Protein AF-A0A7S0U0F2-F1 (afdb_monomer)

Foldseek 3Di:
DDPDDDDDPDDPPVDDPVVLVVLLVVLLVLVDVQQDDDDDLVSSLVSLLVLVVVLPPVVPQKHALVSSQVSCVVSVRGHDSVSLQVLLVVQDPPPDRIAGSVSSSVSSCCSRVVVVQDLVQLVPQPAAEDEPQPPPPCPDDGPSVVNRPRHNYYHHHDDD

Secondary structure (DSSP, 8-state):
----PPPPTT-------HHHHHHHHHHHHHHHHHH-SS--HHHHHHHHHHHHHHH-SS--SB--HHHHHHHHHHTT----HHHHHHHHTTT-SS--SS-BHHHHHHHHHHHHHHHHSSHHHHT-TT--EEE-TT-TT--S--GGGGG-TT--EEE-PPP-

Sequence (160 aa):
ADGRFTPLKGEREVYVDPALVEEKRGAKAALMAELGENLNVRQLDERAAKVFKQIDVDMGGTLDLTELSRCFRRMRVRVSKPVLKMMVAEVSNDGDDSVDLDEWIRLINNIYRGAQDWQGVGDLKTLEELDISNNPDIKRLPYGIGLCKNLKRLKLGQKH

Solvent-accessible surface area (backbone atoms only — not comparable to full-atom values): 9746 Å² total; per-residue (Å²): 142,81,92,76,83,78,82,74,92,82,68,83,74,78,82,69,59,64,69,50,54,54,51,42,51,53,54,54,53,49,53,45,65,75,68,54,80,94,63,52,73,68,57,44,47,55,45,43,55,52,51,48,63,71,43,33,77,86,67,76,69,44,39,41,64,66,38,52,44,51,47,36,49,75,69,74,40,90,71,54,70,71,42,50,50,60,54,36,65,74,44,43,86,84,75,61,80,40,38,39,66,68,35,44,42,49,46,51,48,50,48,54,46,56,75,64,57,36,49,73,63,20,63,34,76,79,43,37,70,4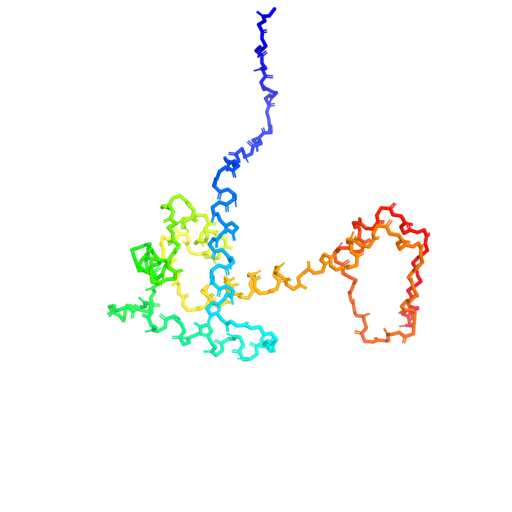8,82,50,43,90,44,90,84,67,86,72,80,60,74,18,61,80,51,23,88,46,53,76,43,78,43,70,48,82,82,128

Radius of gyration: 20.24 Å; Cα contacts (8 Å, |Δi|>4): 158; chains: 1; bounding box: 56×36×56 Å

Mean predicted aligned error: 13.12 Å

pLDDT: mean 79.9, std 16.52, range [34.66, 95.69]

Organism: Hemiselmis andersenii (NCBI:txid464988)

Nearest PDB structures (foldseek):
  1hqv-assembly1_A  TM=7.947E-01  e=6.805E-03  Mus musculus
  3fwc-assembly2_E  TM=6.898E-01  e=2.630E-02  Saccharomyces cerevisiae
  5jjg-assembly1_A-2  TM=5.673E-01  e=8.057E-03  Mus musculus
  5gqq-assembly1_C  TM=5.103E-01  e=1.130E-02  Homo sapiens
  3aak-assembly1_A-2  TM=4.866E-01  e=1.009E-02  Homo sapiens

InterPro domains:
  IPR002048 EF-hand domain [PS50222] (43-78)
  IPR002048 EF-hand domain [cd00051] (50-108)
  IPR011992 EF-hand domain pair [SSF47473] (47-115)
  IPR018247 EF-Hand 1, calcium-binding site [PS00018] (56-68)
  IPR032675 Leucine-rich repeat domain superfamily [G3DSA:3.80.10.10] (108-160)

Structure (mmCIF, N/CA/C/O backbone):
data_AF-A0A7S0U0F2-F1
#
_entry.id   AF-A0A7S0U0F2-F1
#
loop_
_atom_site.group_PDB
_atom_site.id
_atom_s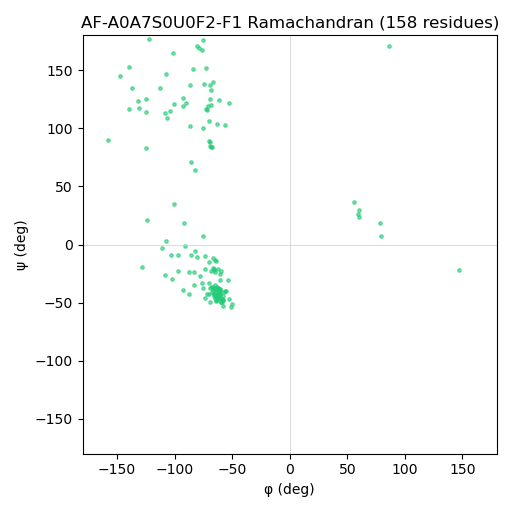ite.type_symbol
_atom_site.label_atom_id
_atom_site.label_alt_id
_atom_site.label_comp_id
_atom_site.label_asym_id
_atom_site.label_entity_id
_atom_site.label_seq_id
_atom_site.pdbx_PDB_ins_code
_atom_site.Cartn_x
_atom_site.Cartn_y
_atom_site.Cartn_z
_atom_site.occupancy
_atom_site.B_iso_or_equiv
_atom_site.auth_seq_id
_atom_site.auth_comp_id
_atom_site.auth_asym_id
_atom_site.auth_atom_id
_atom_site.pdbx_PDB_model_num
ATOM 1 N N . ALA A 1 1 ? -36.937 3.819 -23.754 1.00 42.16 1 ALA A N 1
ATOM 2 C CA . ALA A 1 1 ? -35.562 3.335 -23.555 1.00 42.16 1 ALA A CA 1
ATOM 3 C C . ALA A 1 1 ? -34.624 4.223 -24.358 1.00 42.16 1 ALA A C 1
ATOM 5 O O . ALA A 1 1 ? -34.494 4.005 -25.550 1.00 42.16 1 ALA A O 1
ATOM 6 N N . ASP A 1 2 ? -34.049 5.252 -23.737 1.00 41.16 2 ASP A N 1
ATOM 7 C CA . ASP A 1 2 ? -32.737 5.770 -24.147 1.00 41.16 2 ASP A CA 1
ATOM 8 C C . ASP A 1 2 ? -32.147 6.515 -22.936 1.00 41.16 2 ASP A C 1
ATOM 10 O O . ASP A 1 2 ? -32.469 7.667 -22.657 1.00 41.16 2 ASP A O 1
ATOM 14 N N . GLY A 1 3 ? -31.412 5.774 -22.104 1.00 42.66 3 GLY A N 1
ATOM 15 C CA . GLY A 1 3 ? -30.873 6.233 -20.823 1.00 42.66 3 GLY A CA 1
ATOM 16 C C . GLY A 1 3 ? -29.576 7.011 -20.995 1.00 42.66 3 GLY A C 1
ATOM 17 O O . GLY A 1 3 ? -28.528 6.565 -20.536 1.00 42.66 3 GLY A O 1
ATOM 18 N N . ARG A 1 4 ? -29.622 8.162 -21.670 1.00 45.88 4 ARG A N 1
ATOM 19 C CA . ARG A 1 4 ? -28.448 9.034 -21.793 1.00 45.88 4 ARG A CA 1
ATOM 20 C C . ARG A 1 4 ? -28.373 9.973 -20.597 1.00 45.88 4 ARG A C 1
ATOM 22 O O . ARG A 1 4 ? -29.088 10.967 -20.528 1.00 45.88 4 ARG A O 1
ATOM 29 N N . PHE A 1 5 ? -27.491 9.639 -19.662 1.00 39.69 5 PHE A N 1
ATOM 30 C CA . PHE A 1 5 ? -27.036 10.561 -18.628 1.00 39.69 5 PHE A CA 1
ATOM 31 C C . PHE A 1 5 ? -26.185 11.663 -19.273 1.00 39.69 5 PHE A C 1
ATOM 33 O O . PHE A 1 5 ? -25.156 11.386 -19.886 1.00 39.69 5 PHE A O 1
ATOM 40 N N . THR A 1 6 ? -26.606 12.917 -19.132 1.00 40.03 6 THR A N 1
ATOM 41 C CA . THR A 1 6 ? -25.761 14.093 -19.379 1.00 40.03 6 THR A CA 1
ATOM 42 C C . THR A 1 6 ? -25.104 14.509 -18.062 1.00 40.03 6 THR A C 1
ATOM 44 O O . THR A 1 6 ? -25.839 14.838 -17.128 1.00 40.03 6 THR A O 1
ATOM 47 N N . PRO A 1 7 ? -23.764 14.513 -17.945 1.00 39.16 7 PRO A N 1
ATOM 48 C CA . PRO A 1 7 ? -23.107 14.918 -16.711 1.00 39.16 7 PRO A CA 1
ATOM 49 C C . PRO A 1 7 ? -23.169 16.441 -16.543 1.00 39.16 7 PRO A C 1
ATOM 51 O O . PRO A 1 7 ? -22.989 17.202 -17.499 1.00 39.16 7 PRO A O 1
ATOM 54 N N . LEU A 1 8 ? -23.437 16.883 -15.313 1.00 34.66 8 LEU A N 1
ATOM 55 C CA . LEU A 1 8 ? -23.439 18.294 -14.940 1.00 34.66 8 LEU A CA 1
ATOM 56 C C . LEU A 1 8 ? -22.010 18.851 -14.987 1.00 34.66 8 LEU A C 1
ATOM 58 O O . LEU A 1 8 ? -21.045 18.257 -14.512 1.00 34.66 8 LEU A O 1
ATOM 62 N N . LYS A 1 9 ? -21.884 20.017 -15.612 1.00 38.19 9 LYS A N 1
ATOM 63 C CA . LYS A 1 9 ? -20.636 20.737 -15.858 1.00 38.19 9 LYS A CA 1
ATOM 64 C C . LYS A 1 9 ? -20.084 21.284 -14.532 1.00 38.19 9 LYS A C 1
ATOM 66 O O . LYS A 1 9 ? -20.609 22.276 -14.042 1.00 38.19 9 LYS A O 1
ATOM 71 N N . GLY A 1 10 ? -19.022 20.690 -13.982 1.00 39.94 10 GLY A N 1
ATOM 72 C CA . GLY A 1 10 ? -18.224 21.348 -12.931 1.00 39.94 10 GLY A CA 1
ATOM 73 C C . GLY A 1 10 ? -17.600 20.459 -11.861 1.00 39.94 10 GLY A C 1
ATOM 74 O O . GLY A 1 10 ? -16.587 20.852 -11.294 1.00 39.94 10 GLY A O 1
ATOM 75 N N . GLU A 1 11 ? -18.110 19.254 -11.631 1.00 36.12 11 GLU A N 1
ATOM 76 C CA . GLU A 1 11 ? -17.493 18.305 -10.704 1.00 36.12 11 GLU A CA 1
ATOM 77 C C . GLU A 1 11 ? -16.834 17.209 -11.535 1.00 36.12 11 GLU A C 1
ATOM 79 O O . GLU A 1 11 ? -17.503 16.413 -12.191 1.00 36.12 11 GLU A O 1
ATOM 84 N N . ARG A 1 12 ? -15.496 17.186 -11.577 1.00 41.19 12 ARG A N 1
ATOM 85 C CA . ARG A 1 12 ? -14.793 15.971 -11.991 1.00 41.19 12 ARG A CA 1
ATOM 86 C C . ARG A 1 12 ? -15.057 14.942 -10.895 1.00 41.19 12 ARG A C 1
ATOM 88 O O . ARG A 1 12 ? -14.242 14.802 -9.989 1.00 41.19 12 ARG A O 1
ATOM 95 N N . GLU A 1 13 ? -16.185 14.241 -10.957 1.00 42.12 13 GLU A N 1
ATOM 96 C CA . GLU A 1 13 ? -16.259 12.917 -10.356 1.00 42.12 13 GLU A CA 1
ATOM 97 C C . GLU A 1 13 ? -15.123 12.126 -11.006 1.00 42.12 13 GLU A C 1
ATOM 99 O O . GLU A 1 13 ? -15.165 11.791 -12.192 1.00 42.12 13 GLU A O 1
ATOM 104 N N . VAL A 1 14 ? -14.029 11.945 -10.266 1.00 51.47 14 VAL A N 1
ATOM 105 C CA . VAL A 1 14 ? -12.914 11.104 -10.687 1.00 51.47 14 VAL A CA 1
ATOM 106 C C . VAL A 1 14 ? -13.456 9.682 -10.647 1.00 51.47 14 VAL A C 1
ATOM 108 O O . VAL A 1 14 ? -13.365 9.002 -9.629 1.00 51.47 14 VAL A O 1
ATOM 111 N N . TYR A 1 15 ? -14.122 9.268 -11.725 1.00 56.31 15 TYR A N 1
ATOM 112 C CA . TYR A 1 15 ? -14.611 7.908 -11.870 1.00 56.31 15 TYR A CA 1
ATOM 113 C C . TYR A 1 15 ? -13.394 6.986 -11.890 1.00 56.31 15 TYR A C 1
ATOM 115 O O . TYR A 1 15 ? -12.649 6.927 -12.870 1.00 56.31 15 TYR A O 1
ATOM 123 N N . VAL A 1 16 ? -13.166 6.305 -10.772 1.00 67.56 16 VAL A N 1
ATOM 124 C CA . VAL A 1 16 ? -12.196 5.221 -10.683 1.00 67.56 16 VAL A CA 1
ATOM 125 C C . VAL A 1 16 ? -12.944 3.945 -11.024 1.00 67.56 16 VAL A C 1
ATOM 127 O O . VAL A 1 16 ? -13.928 3.612 -10.368 1.00 67.56 16 VAL A O 1
ATOM 130 N N . ASP A 1 17 ? -12.482 3.245 -12.056 1.00 81.25 17 ASP A N 1
ATOM 131 C CA . ASP A 1 17 ? -13.060 1.973 -12.477 1.00 81.25 17 ASP A CA 1
ATOM 132 C C . ASP A 1 17 ? -13.141 0.999 -11.277 1.00 81.25 17 ASP A C 1
ATOM 134 O O . ASP A 1 17 ? -12.103 0.694 -10.672 1.00 81.25 17 ASP A O 1
ATOM 138 N N . PRO A 1 18 ? -14.341 0.501 -10.913 1.00 82.94 18 PRO A N 1
ATOM 139 C CA . PRO A 1 18 ? -14.522 -0.433 -9.804 1.00 82.94 18 PRO A CA 1
ATOM 140 C C . PRO A 1 18 ? -13.629 -1.676 -9.886 1.00 82.94 18 PRO A C 1
ATOM 142 O O . PRO A 1 18 ? -13.212 -2.197 -8.851 1.00 82.94 18 PRO A O 1
ATOM 145 N N . ALA A 1 19 ? -13.285 -2.133 -11.095 1.00 83.88 19 ALA A N 1
ATOM 146 C CA . ALA A 1 19 ? -12.376 -3.261 -11.276 1.00 83.88 19 ALA A CA 1
ATOM 147 C C . ALA A 1 19 ? -10.966 -2.950 -10.748 1.00 83.88 19 ALA A C 1
ATOM 149 O O . ALA A 1 19 ? -10.346 -3.798 -10.106 1.00 83.88 19 ALA A O 1
ATOM 150 N N . LEU A 1 20 ? -10.484 -1.718 -10.946 1.00 85.00 20 LEU A N 1
ATOM 151 C CA . LEU A 1 20 ? -9.184 -1.270 -10.437 1.00 85.00 20 LEU A CA 1
ATOM 152 C C . LEU A 1 20 ? -9.198 -1.118 -8.913 1.00 85.00 20 LEU A C 1
ATOM 154 O O . LEU A 1 20 ? -8.192 -1.383 -8.257 1.00 85.00 20 LEU A O 1
ATOM 158 N N . VAL A 1 21 ? -10.337 -0.721 -8.335 1.00 82.12 21 VAL A N 1
ATOM 159 C CA . VAL A 1 21 ? -10.506 -0.637 -6.876 1.00 82.12 21 VAL A CA 1
ATOM 160 C C . VAL A 1 21 ? -10.420 -2.023 -6.236 1.00 82.12 21 VAL A C 1
ATOM 162 O O . VAL A 1 21 ? -9.694 -2.198 -5.255 1.00 82.12 21 VAL A O 1
ATOM 165 N N . GLU A 1 22 ? -11.108 -3.019 -6.795 1.00 84.50 22 GLU A N 1
ATOM 166 C CA . GLU A 1 22 ? -11.053 -4.390 -6.276 1.00 84.50 22 GLU A CA 1
ATOM 167 C C . GLU A 1 22 ? -9.688 -5.048 -6.501 1.00 84.50 22 GLU A C 1
ATOM 169 O O . GLU A 1 22 ? -9.160 -5.708 -5.604 1.00 84.50 22 GLU A O 1
ATOM 174 N N . GLU A 1 23 ? -9.042 -4.798 -7.640 1.00 89.81 23 GLU A N 1
ATOM 175 C CA . GLU A 1 23 ? -7.669 -5.253 -7.868 1.00 89.81 23 GLU A CA 1
ATOM 176 C C . GLU A 1 23 ? -6.688 -4.622 -6.859 1.00 89.81 23 GLU A C 1
ATOM 178 O O . GLU A 1 23 ? -5.861 -5.323 -6.267 1.00 89.81 23 GLU A O 1
ATOM 183 N N . LYS A 1 24 ? -6.831 -3.321 -6.569 1.00 87.25 24 LYS A N 1
ATOM 184 C CA . LYS A 1 24 ? -6.059 -2.627 -5.527 1.00 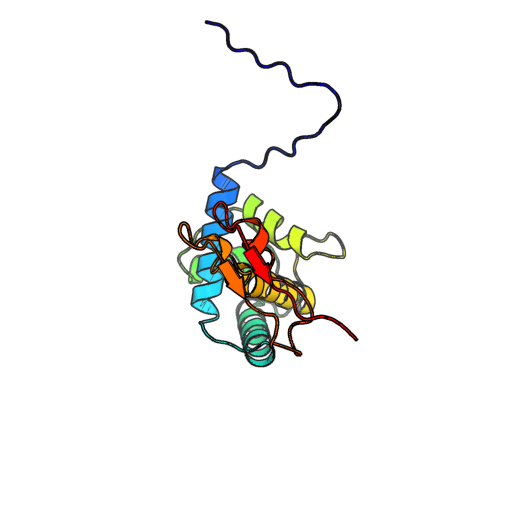87.25 24 LYS A CA 1
ATOM 185 C C . LYS A 1 24 ? -6.312 -3.208 -4.136 1.00 87.25 24 LYS A C 1
ATOM 187 O O . LYS A 1 24 ? -5.368 -3.339 -3.357 1.00 87.25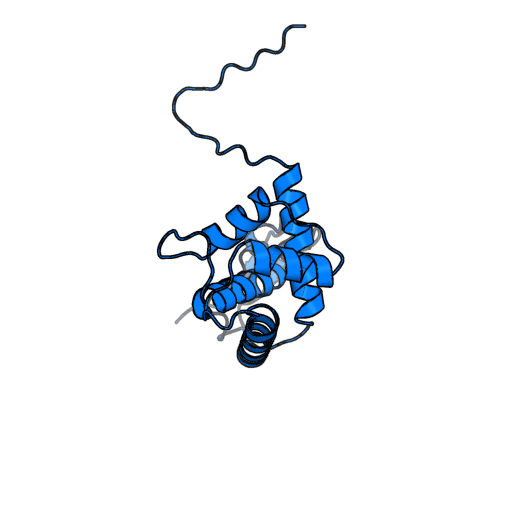 24 LYS A O 1
ATOM 192 N N . ARG A 1 25 ? -7.552 -3.595 -3.814 1.00 87.19 25 ARG A N 1
ATOM 193 C CA . ARG A 1 25 ? -7.879 -4.289 -2.556 1.00 87.19 25 ARG A CA 1
ATOM 194 C C . ARG A 1 25 ? -7.126 -5.619 -2.457 1.00 87.19 25 ARG A C 1
ATOM 196 O O . ARG A 1 25 ? -6.511 -5.887 -1.425 1.00 87.19 25 ARG A O 1
ATOM 203 N N . GLY A 1 26 ? -7.115 -6.408 -3.532 1.00 88.88 26 GLY A N 1
ATOM 204 C CA . GLY A 1 26 ? -6.360 -7.662 -3.608 1.00 88.88 26 GLY A CA 1
ATOM 205 C C . GLY A 1 26 ? -4.853 -7.460 -3.421 1.00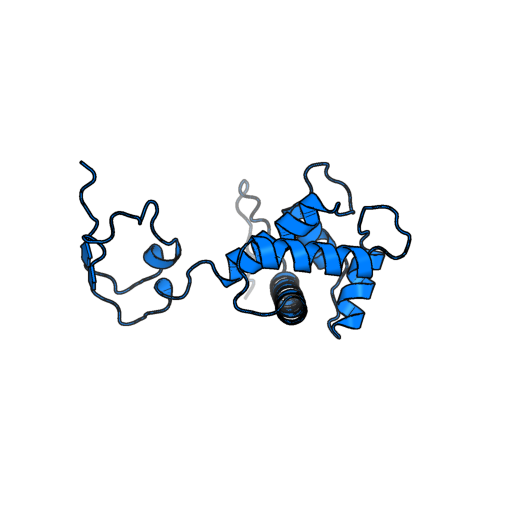 88.88 26 GLY A C 1
ATOM 206 O O . GLY A 1 26 ? -4.221 -8.191 -2.658 1.00 88.88 26 GLY A O 1
ATOM 207 N N . ALA A 1 27 ? -4.283 -6.423 -4.040 1.00 92.25 27 ALA A N 1
ATOM 208 C CA . ALA A 1 27 ? -2.877 -6.059 -3.868 1.00 92.25 27 ALA A CA 1
ATOM 209 C C . ALA A 1 27 ? -2.545 -5.698 -2.406 1.00 92.25 27 ALA A C 1
ATOM 211 O O . ALA A 1 27 ? -1.571 -6.204 -1.845 1.00 92.25 27 ALA A O 1
ATOM 212 N N . LYS A 1 28 ? -3.385 -4.879 -1.756 1.00 90.06 28 LYS A N 1
ATOM 213 C CA . LYS A 1 28 ? -3.221 -4.522 -0.335 1.00 90.06 28 LYS A CA 1
ATOM 214 C C . LYS A 1 28 ? -3.288 -5.757 0.573 1.00 90.06 28 LYS A C 1
ATOM 216 O O . LYS A 1 28 ? -2.455 -5.895 1.465 1.00 90.06 28 LYS A O 1
ATOM 221 N N . ALA A 1 29 ? -4.216 -6.680 0.318 1.00 89.25 29 ALA A N 1
ATOM 222 C CA . ALA A 1 29 ? -4.336 -7.926 1.080 1.00 89.25 29 ALA A CA 1
ATOM 223 C C . ALA A 1 29 ? -3.111 -8.849 0.920 1.00 89.25 29 ALA A C 1
ATOM 225 O O . ALA A 1 29 ? -2.670 -9.462 1.890 1.00 89.25 29 ALA A O 1
ATOM 226 N N . ALA A 1 30 ? -2.522 -8.917 -0.276 1.00 92.94 30 ALA A N 1
ATOM 227 C CA . ALA A 1 30 ? -1.307 -9.697 -0.513 1.00 92.94 30 ALA A CA 1
ATOM 228 C C . ALA A 1 30 ? -0.112 -9.160 0.289 1.00 92.94 30 ALA A C 1
ATOM 230 O O . ALA A 1 30 ? 0.588 -9.929 0.945 1.00 92.94 30 ALA A O 1
ATOM 231 N N . LEU A 1 31 ? 0.077 -7.835 0.292 1.00 91.12 31 LEU A N 1
ATOM 232 C CA . LEU A 1 31 ? 1.130 -7.189 1.081 1.00 91.12 31 LEU A CA 1
ATOM 233 C C . LEU A 1 31 ? 0.939 -7.415 2.583 1.00 91.12 31 LEU A C 1
ATOM 235 O O . LEU A 1 31 ? 1.911 -7.660 3.290 1.00 91.12 31 LEU A O 1
ATOM 239 N N . MET A 1 32 ? -0.303 -7.386 3.069 1.00 87.56 32 MET A N 1
ATOM 240 C CA . MET A 1 32 ? -0.611 -7.708 4.466 1.00 87.56 32 MET A CA 1
ATOM 241 C C . MET A 1 32 ? -0.175 -9.110 4.860 1.00 87.56 32 MET A C 1
ATOM 243 O O . MET A 1 32 ? 0.462 -9.288 5.897 1.00 87.56 32 MET A O 1
ATOM 247 N N . ALA A 1 33 ? -0.499 -10.094 4.023 1.00 89.88 33 ALA A N 1
ATOM 248 C CA . ALA A 1 33 ? -0.126 -11.478 4.267 1.00 89.88 33 ALA A CA 1
ATOM 249 C C . ALA A 1 33 ? 1.402 -11.660 4.289 1.00 89.88 33 ALA A C 1
ATOM 251 O O . ALA A 1 33 ? 1.915 -12.387 5.136 1.00 89.88 33 ALA A O 1
ATOM 252 N N . GLU A 1 34 ? 2.129 -10.965 3.406 1.00 90.56 34 GLU A N 1
ATOM 253 C CA . GLU A 1 34 ? 3.599 -10.986 3.366 1.00 90.56 34 GLU A CA 1
ATOM 254 C C . GLU A 1 34 ? 4.221 -10.337 4.616 1.00 90.56 34 GLU A C 1
ATOM 256 O O . GLU A 1 34 ? 5.215 -10.827 5.158 1.00 90.56 34 GLU A O 1
ATOM 261 N N . LEU A 1 35 ? 3.634 -9.240 5.101 1.00 89.25 35 LEU A N 1
ATOM 262 C CA . LEU A 1 35 ? 4.129 -8.512 6.268 1.00 89.25 35 LEU A CA 1
ATOM 263 C C . LEU A 1 35 ? 3.799 -9.213 7.584 1.00 89.25 35 LEU A C 1
ATOM 265 O O . LEU A 1 35 ? 4.616 -9.156 8.498 1.00 89.25 35 LEU A O 1
ATOM 269 N N . GLY A 1 36 ? 2.662 -9.901 7.687 1.00 86.06 36 GLY A N 1
ATOM 270 C CA . GLY A 1 36 ? 2.190 -10.589 8.891 1.00 86.06 36 GLY A CA 1
ATOM 271 C C . GLY A 1 36 ? 1.396 -9.705 9.863 1.00 86.06 36 GLY A C 1
ATOM 272 O O . GLY A 1 36 ? 1.317 -8.486 9.732 1.00 86.06 36 GLY A O 1
ATOM 273 N N . GLU A 1 37 ? 0.790 -10.334 10.868 1.00 80.50 37 GLU A N 1
ATOM 274 C CA . GLU A 1 37 ? -0.197 -9.709 11.763 1.00 80.50 37 GLU A CA 1
ATOM 275 C C . GLU A 1 37 ? 0.383 -9.309 13.135 1.00 80.50 37 GLU A C 1
ATOM 277 O O . GLU A 1 37 ? 1.452 -9.776 13.533 1.00 80.50 37 GLU A O 1
ATOM 282 N N . ASN A 1 38 ? -0.355 -8.469 13.875 1.00 76.50 38 ASN A N 1
ATOM 283 C CA . ASN A 1 38 ? -0.057 -8.038 15.252 1.00 76.50 38 ASN A CA 1
ATOM 284 C C . ASN A 1 38 ? 1.324 -7.389 15.452 1.00 76.50 38 ASN A C 1
ATOM 286 O O . ASN A 1 38 ? 1.965 -7.563 16.490 1.00 76.50 38 ASN A O 1
ATOM 290 N N . LEU A 1 39 ? 1.781 -6.624 14.463 1.00 77.62 39 LEU A N 1
ATOM 291 C CA . LEU A 1 39 ? 3.039 -5.890 14.539 1.00 77.62 39 LEU A CA 1
ATOM 292 C C . LEU A 1 39 ? 2.831 -4.529 15.203 1.00 77.62 39 LEU A C 1
ATOM 294 O O . LEU A 1 39 ? 1.882 -3.809 14.889 1.00 77.62 39 LEU A O 1
ATOM 298 N N . ASN A 1 40 ? 3.754 -4.145 16.085 1.00 78.38 40 ASN A N 1
ATOM 299 C CA . ASN A 1 40 ? 3.878 -2.743 16.479 1.00 78.38 40 ASN A CA 1
ATOM 300 C C . ASN A 1 40 ? 4.572 -1.926 15.372 1.00 78.38 40 ASN A C 1
ATOM 302 O O . ASN A 1 40 ? 5.168 -2.492 14.459 1.00 78.38 40 ASN A O 1
ATOM 306 N N . VAL A 1 41 ? 4.531 -0.592 15.476 1.00 79.25 41 VAL A N 1
ATOM 307 C CA . VAL A 1 41 ? 5.089 0.324 14.459 1.00 79.25 41 VAL A CA 1
ATOM 308 C C . VAL A 1 41 ? 6.545 -0.005 14.126 1.00 79.25 41 VAL A C 1
ATOM 310 O O . VAL A 1 41 ? 6.890 -0.157 12.963 1.00 79.25 41 VAL A O 1
ATOM 313 N N . ARG A 1 42 ? 7.386 -0.217 15.142 1.00 82.00 42 ARG A N 1
ATOM 314 C CA . ARG A 1 42 ? 8.801 -0.534 14.928 1.00 82.00 42 ARG A CA 1
ATOM 315 C C . ARG A 1 42 ? 8.987 -1.862 14.188 1.00 82.00 42 ARG A C 1
ATOM 317 O O . ARG A 1 42 ? 9.796 -1.943 13.273 1.00 82.00 42 ARG A O 1
ATOM 324 N N . GLN A 1 43 ? 8.248 -2.901 14.575 1.00 86.38 43 GLN A N 1
ATOM 325 C CA . GLN A 1 43 ? 8.310 -4.209 13.916 1.00 86.38 43 GLN A CA 1
ATOM 326 C C . GLN A 1 43 ? 7.799 -4.144 12.474 1.00 86.38 43 GLN A C 1
ATOM 328 O O . GLN A 1 43 ? 8.334 -4.829 11.603 1.00 86.38 43 GLN A O 1
ATOM 333 N N . LEU A 1 44 ? 6.764 -3.340 12.229 1.00 87.88 44 LEU A N 1
ATOM 334 C CA . LEU A 1 44 ? 6.228 -3.106 10.897 1.00 87.88 44 LEU A CA 1
ATOM 335 C C . LEU A 1 44 ? 7.263 -2.412 10.010 1.00 87.88 44 LEU A C 1
ATOM 337 O O . LEU A 1 44 ? 7.519 -2.901 8.915 1.00 87.88 44 LEU A O 1
ATOM 341 N N . ASP A 1 45 ? 7.894 -1.344 10.498 1.00 90.31 45 ASP A N 1
ATOM 342 C CA . ASP A 1 45 ? 8.922 -0.606 9.760 1.00 90.31 45 ASP A CA 1
ATOM 343 C C . ASP A 1 45 ? 10.137 -1.503 9.452 1.00 90.31 45 ASP A C 1
ATOM 345 O O . ASP A 1 45 ? 10.619 -1.542 8.319 1.00 90.31 45 ASP A O 1
ATOM 349 N N . GLU A 1 46 ? 10.586 -2.311 10.422 1.00 93.69 46 GLU A N 1
ATOM 350 C CA . GLU A 1 46 ? 11.669 -3.287 10.230 1.00 93.69 46 GLU A CA 1
ATOM 351 C C . GLU A 1 46 ? 11.311 -4.342 9.163 1.00 93.69 46 GLU A C 1
ATOM 353 O O . GLU A 1 46 ? 12.146 -4.688 8.317 1.00 93.69 46 GLU A O 1
ATOM 358 N N . ARG A 1 47 ? 10.068 -4.848 9.153 1.00 94.06 47 ARG A N 1
ATOM 359 C CA . ARG A 1 47 ? 9.604 -5.790 8.118 1.00 94.06 47 ARG A CA 1
ATOM 360 C C . ARG A 1 47 ? 9.441 -5.119 6.762 1.00 94.06 47 ARG A C 1
ATOM 362 O O . ARG A 1 47 ? 9.869 -5.699 5.767 1.00 94.06 47 ARG A O 1
ATOM 369 N N . ALA A 1 48 ? 8.883 -3.913 6.716 1.00 94.38 48 ALA A N 1
ATOM 370 C CA . ALA A 1 48 ? 8.732 -3.135 5.494 1.00 94.38 48 ALA A CA 1
ATOM 371 C C . ALA A 1 48 ? 10.096 -2.898 4.838 1.00 94.38 48 ALA A C 1
ATOM 373 O O . ALA A 1 48 ? 10.259 -3.209 3.660 1.00 94.38 48 ALA A O 1
ATOM 374 N N . ALA A 1 49 ? 11.099 -2.469 5.610 1.00 95.69 49 ALA A N 1
ATOM 375 C CA . ALA A 1 49 ? 12.462 -2.272 5.123 1.00 95.69 49 ALA A CA 1
ATOM 376 C C . ALA A 1 49 ? 13.120 -3.579 4.651 1.00 95.69 49 ALA A C 1
ATOM 378 O O . ALA A 1 49 ? 13.853 -3.596 3.661 1.00 95.69 49 ALA A O 1
ATOM 379 N N . LYS A 1 50 ? 12.855 -4.703 5.331 1.00 94.81 50 LYS A N 1
ATOM 380 C CA . LYS A 1 50 ? 13.343 -6.017 4.890 1.00 94.81 50 LYS A CA 1
ATOM 381 C C . LYS A 1 50 ? 12.717 -6.437 3.561 1.00 94.81 50 LYS A C 1
ATOM 383 O O . LYS A 1 50 ? 13.428 -6.966 2.712 1.00 94.81 50 LYS A O 1
ATOM 388 N N . VAL A 1 51 ? 11.413 -6.229 3.394 1.00 94.31 51 VAL A N 1
ATOM 389 C CA . VAL A 1 51 ? 10.698 -6.537 2.150 1.00 94.31 51 VAL A CA 1
ATOM 390 C C . VAL A 1 51 ? 11.186 -5.631 1.021 1.00 94.31 51 VAL A C 1
ATOM 392 O O . VAL A 1 51 ? 11.487 -6.148 -0.046 1.00 94.31 51 VAL A O 1
ATOM 395 N N . PHE A 1 52 ? 11.380 -4.333 1.273 1.00 95.50 52 PHE A N 1
ATOM 396 C CA . PHE A 1 52 ? 11.948 -3.390 0.303 1.00 95.50 52 PHE A CA 1
ATOM 397 C C . PHE A 1 52 ? 13.259 -3.916 -0.293 1.00 95.50 52 PHE A C 1
ATOM 399 O O . PHE A 1 52 ? 13.356 -4.117 -1.497 1.00 95.50 52 PHE A O 1
ATOM 406 N N . LYS A 1 53 ? 14.218 -4.287 0.567 1.00 94.50 53 LYS A N 1
ATOM 407 C CA . LYS A 1 53 ? 15.521 -4.838 0.149 1.00 94.50 53 LYS A CA 1
ATOM 408 C C . LYS A 1 53 ? 15.438 -6.161 -0.618 1.00 94.50 53 LYS A C 1
ATOM 410 O O . LYS A 1 53 ? 16.407 -6.549 -1.255 1.00 94.50 53 LYS A O 1
ATOM 415 N N . GLN A 1 54 ? 14.343 -6.912 -0.494 1.00 92.31 54 GLN A N 1
ATOM 416 C CA . GLN A 1 54 ? 14.139 -8.136 -1.279 1.00 92.31 54 GLN A CA 1
ATOM 417 C C . GLN A 1 54 ? 13.570 -7.850 -2.670 1.00 92.31 54 GLN A C 1
ATOM 419 O O . GLN A 1 54 ? 13.679 -8.705 -3.549 1.00 92.31 54 GLN A O 1
ATOM 424 N N . ILE A 1 55 ? 12.897 -6.711 -2.833 1.00 93.44 55 ILE A N 1
ATOM 425 C CA . ILE A 1 55 ? 12.236 -6.309 -4.075 1.00 93.44 55 ILE A CA 1
ATOM 426 C C . ILE A 1 55 ? 13.175 -5.461 -4.936 1.00 93.44 55 ILE A C 1
ATOM 428 O O . ILE A 1 55 ? 13.173 -5.669 -6.146 1.00 93.44 55 ILE A O 1
ATOM 432 N N . ASP A 1 56 ? 13.957 -4.581 -4.304 1.00 94.81 56 ASP A N 1
ATOM 433 C CA . ASP A 1 56 ? 15.014 -3.751 -4.901 1.00 94.81 56 ASP A CA 1
ATOM 434 C C . ASP A 1 56 ? 16.179 -4.651 -5.345 1.00 94.81 56 ASP A C 1
ATOM 436 O O . ASP A 1 56 ? 17.107 -4.938 -4.581 1.00 94.81 56 ASP A O 1
ATOM 440 N N . VAL A 1 57 ? 16.064 -5.223 -6.546 1.00 90.31 57 VAL A N 1
ATOM 441 C CA . VAL A 1 57 ? 17.008 -6.239 -7.047 1.00 90.31 57 VAL A CA 1
ATOM 442 C C . VAL A 1 57 ? 18.239 -5.577 -7.641 1.00 90.31 57 VAL A C 1
ATOM 444 O O . VAL A 1 57 ? 19.334 -6.140 -7.555 1.00 90.31 57 VAL A O 1
ATOM 447 N N . ASP A 1 58 ? 18.059 -4.421 -8.275 1.00 91.31 58 ASP A N 1
ATOM 448 C CA . ASP A 1 58 ? 19.162 -3.672 -8.866 1.00 91.31 58 ASP A CA 1
ATOM 449 C C . ASP A 1 58 ? 19.920 -2.808 -7.844 1.00 91.31 58 ASP A C 1
ATOM 451 O O . ASP A 1 58 ? 20.994 -2.297 -8.164 1.00 91.31 58 ASP A O 1
ATOM 455 N N . MET A 1 59 ? 19.428 -2.746 -6.599 1.00 90.62 59 MET A N 1
ATOM 456 C CA . MET A 1 59 ? 19.988 -1.955 -5.504 1.00 90.62 59 MET A CA 1
ATOM 457 C C . MET A 1 59 ? 20.021 -0.456 -5.827 1.00 90.62 59 MET A C 1
ATOM 459 O O . MET A 1 59 ? 20.902 0.267 -5.348 1.00 90.62 59 MET A O 1
ATOM 463 N N . GLY A 1 60 ? 19.075 0.009 -6.644 1.00 90.81 60 GLY A N 1
ATOM 464 C CA . GLY A 1 60 ? 18.916 1.407 -7.020 1.00 90.81 60 GLY A CA 1
ATOM 465 C C . GLY A 1 60 ? 18.419 2.287 -5.873 1.00 90.81 60 GLY A C 1
ATOM 466 O O . GLY A 1 60 ? 18.528 3.510 -5.957 1.00 90.81 60 GLY A O 1
ATOM 467 N N . GLY A 1 61 ? 17.906 1.693 -4.788 1.00 92.94 61 GLY A N 1
ATOM 468 C CA . GLY A 1 61 ? 17.382 2.419 -3.630 1.00 92.94 61 GLY A CA 1
ATOM 469 C C . GLY A 1 61 ? 15.968 2.972 -3.828 1.00 92.94 61 GLY A C 1
ATOM 470 O O . GLY A 1 61 ? 15.473 3.691 -2.961 1.00 92.94 61 GLY A O 1
ATOM 471 N N . THR A 1 62 ? 15.316 2.614 -4.934 1.00 94.75 62 THR A N 1
ATOM 472 C CA . THR A 1 62 ? 13.919 2.930 -5.268 1.00 94.75 62 THR A CA 1
ATOM 473 C C . THR A 1 62 ? 13.281 1.702 -5.908 1.00 94.75 62 THR A C 1
ATOM 475 O O . THR A 1 62 ? 13.993 0.898 -6.497 1.00 94.75 62 THR A O 1
ATOM 478 N N . LEU A 1 63 ? 11.962 1.540 -5.784 1.00 94.75 63 LEU A N 1
ATOM 479 C CA . LEU A 1 63 ? 11.220 0.446 -6.411 1.00 94.75 63 LEU A CA 1
ATOM 480 C C . LEU A 1 63 ? 10.462 0.944 -7.632 1.00 94.75 63 LEU A C 1
ATOM 482 O O . LEU A 1 63 ? 9.502 1.706 -7.501 1.00 94.75 63 LEU A O 1
ATOM 486 N N . ASP A 1 64 ? 10.832 0.461 -8.813 1.00 94.00 64 ASP A N 1
ATOM 487 C CA . ASP A 1 64 ? 10.096 0.782 -10.033 1.00 94.00 64 ASP A CA 1
ATOM 488 C C . ASP A 1 64 ? 8.822 -0.084 -10.199 1.00 94.00 64 ASP A C 1
ATOM 490 O O . ASP A 1 64 ? 8.566 -1.075 -9.499 1.00 94.00 64 ASP A O 1
ATOM 494 N N . LEU A 1 65 ? 7.984 0.258 -11.186 1.00 93.94 65 LEU A N 1
ATOM 495 C CA . LEU A 1 65 ? 6.765 -0.510 -11.484 1.00 93.94 65 LEU A CA 1
ATOM 496 C C . LEU A 1 65 ? 7.048 -1.975 -11.881 1.00 93.94 65 LEU A C 1
ATOM 498 O O . LEU A 1 65 ? 6.176 -2.838 -11.726 1.00 93.94 65 LEU A O 1
ATOM 502 N N . THR A 1 66 ? 8.232 -2.274 -12.418 1.00 94.44 66 THR A N 1
ATOM 503 C CA . THR A 1 66 ? 8.645 -3.622 -12.834 1.00 94.44 66 THR A CA 1
ATOM 504 C C . THR A 1 66 ? 8.952 -4.489 -11.618 1.00 94.44 66 THR A C 1
ATOM 506 O O . THR A 1 66 ? 8.488 -5.632 -11.535 1.00 94.44 66 THR A O 1
ATOM 509 N N . GLU A 1 67 ? 9.701 -3.952 -10.665 1.00 95.62 67 GLU A N 1
ATOM 510 C CA . GLU A 1 67 ? 10.075 -4.589 -9.411 1.00 95.62 67 GLU A CA 1
ATOM 511 C C . GLU A 1 67 ? 8.857 -4.814 -8.524 1.00 95.62 67 GLU A C 1
ATOM 513 O O . GLU A 1 67 ? 8.635 -5.937 -8.055 1.00 95.62 67 GLU A O 1
ATOM 518 N N . LEU A 1 68 ? 7.974 -3.816 -8.414 1.00 94.44 68 LEU A N 1
ATOM 519 C CA . LEU A 1 68 ? 6.682 -3.974 -7.748 1.00 94.44 68 LEU A CA 1
ATOM 520 C C . LEU A 1 68 ? 5.853 -5.089 -8.406 1.00 94.44 68 LEU A C 1
ATOM 522 O O . LEU A 1 68 ? 5.370 -5.996 -7.722 1.00 94.44 68 LEU A O 1
ATOM 526 N N . SER A 1 69 ? 5.735 -5.104 -9.740 1.00 94.50 69 SER A N 1
ATOM 527 C CA . SER A 1 69 ? 5.007 -6.164 -10.459 1.00 94.50 69 SER A CA 1
ATOM 528 C C . SER A 1 69 ? 5.604 -7.558 -10.218 1.00 94.50 69 SER A C 1
ATOM 530 O O . SER A 1 69 ? 4.870 -8.544 -10.063 1.00 94.50 69 SER A O 1
ATOM 532 N N . ARG A 1 70 ? 6.937 -7.663 -10.156 1.00 93.56 70 ARG A N 1
ATOM 533 C CA . ARG A 1 70 ? 7.647 -8.910 -9.840 1.00 93.56 70 ARG A CA 1
ATOM 534 C C . ARG A 1 70 ? 7.356 -9.361 -8.409 1.00 93.56 70 ARG A C 1
ATOM 536 O O . ARG A 1 70 ? 7.091 -10.548 -8.203 1.00 93.56 70 ARG A O 1
ATOM 543 N N . CYS A 1 71 ? 7.336 -8.432 -7.456 1.00 93.19 71 CYS A N 1
ATOM 544 C CA . CYS A 1 71 ? 6.976 -8.702 -6.069 1.00 93.19 71 CYS A CA 1
ATOM 545 C C . CYS A 1 71 ? 5.570 -9.308 -5.959 1.00 93.19 71 CYS A C 1
ATOM 547 O O . CYS A 1 71 ? 5.411 -10.403 -5.415 1.00 93.19 71 CYS A O 1
ATOM 549 N N . PHE A 1 72 ? 4.556 -8.671 -6.554 1.00 94.88 72 PHE A N 1
ATOM 550 C CA . PHE A 1 72 ? 3.182 -9.192 -6.524 1.00 94.88 72 PHE A CA 1
ATOM 551 C C . PHE A 1 72 ? 3.060 -10.571 -7.167 1.00 94.88 72 PHE A C 1
ATOM 553 O O . PHE A 1 72 ? 2.393 -11.459 -6.629 1.00 94.88 72 PHE A O 1
ATOM 560 N N . ARG A 1 73 ? 3.792 -10.806 -8.260 1.00 93.69 73 ARG A N 1
ATOM 561 C CA . ARG A 1 73 ? 3.839 -12.122 -8.902 1.00 93.69 73 ARG A CA 1
ATOM 562 C C . ARG A 1 73 ? 4.413 -13.201 -7.983 1.00 93.69 73 ARG A C 1
ATOM 564 O O . ARG A 1 73 ? 3.896 -14.317 -7.986 1.00 93.69 73 ARG A O 1
ATOM 571 N N . ARG A 1 74 ? 5.433 -12.876 -7.177 1.00 92.31 74 ARG A N 1
ATOM 572 C CA . ARG A 1 74 ? 5.988 -13.770 -6.140 1.00 92.31 74 ARG A CA 1
ATOM 573 C C . ARG A 1 74 ? 4.941 -14.095 -5.068 1.00 92.31 74 ARG A C 1
ATOM 575 O O . ARG A 1 74 ? 4.835 -15.249 -4.667 1.00 92.31 74 ARG A O 1
ATOM 582 N N . MET A 1 75 ? 4.104 -13.120 -4.708 1.00 92.56 75 MET A N 1
ATOM 583 C CA . MET A 1 75 ? 2.943 -13.286 -3.817 1.00 92.56 75 MET A CA 1
ATOM 584 C C . MET A 1 75 ? 1.738 -13.973 -4.493 1.00 92.56 75 MET A C 1
ATOM 586 O O . MET A 1 75 ? 0.667 -14.069 -3.901 1.00 92.56 75 MET A O 1
ATOM 590 N N . ARG A 1 76 ? 1.892 -14.476 -5.729 1.00 93.38 76 ARG A N 1
ATOM 591 C CA . ARG A 1 76 ? 0.841 -15.127 -6.536 1.00 93.38 76 ARG A CA 1
ATOM 592 C C . ARG A 1 76 ? -0.366 -14.232 -6.847 1.00 93.38 76 ARG A C 1
ATOM 594 O O . ARG A 1 76 ? -1.431 -14.743 -7.185 1.00 93.38 76 ARG A O 1
ATOM 601 N N . VAL A 1 77 ? -0.188 -12.912 -6.817 1.00 93.81 77 VAL A N 1
ATOM 602 C CA . VAL A 1 77 ? -1.207 -11.929 -7.202 1.00 93.81 77 VAL A CA 1
ATOM 603 C C . VAL A 1 77 ? -0.764 -11.207 -8.471 1.00 93.81 77 VAL A C 1
ATOM 605 O O . VAL A 1 77 ? 0.393 -10.820 -8.626 1.00 93.81 77 VAL A O 1
ATOM 608 N N . ARG A 1 78 ? -1.682 -11.047 -9.426 1.00 92.38 78 ARG A N 1
ATOM 609 C CA . ARG A 1 78 ? -1.449 -10.203 -10.602 1.00 92.38 78 ARG A CA 1
ATOM 610 C C . ARG A 1 78 ? -1.986 -8.816 -10.296 1.00 92.38 78 ARG A C 1
ATOM 612 O O . ARG A 1 78 ? -3.142 -8.701 -9.912 1.00 92.38 78 ARG A O 1
ATOM 619 N N . VAL A 1 79 ? -1.133 -7.811 -10.464 1.00 94.56 79 VAL A N 1
ATOM 620 C CA . VAL A 1 79 ? -1.493 -6.403 -10.305 1.00 94.56 79 VAL A CA 1
ATOM 621 C C . VAL A 1 79 ? -1.133 -5.668 -11.587 1.00 94.56 79 VAL A C 1
ATOM 623 O O . VAL A 1 79 ? -0.002 -5.754 -12.079 1.00 94.56 79 VAL A O 1
ATOM 626 N N . SER A 1 80 ? -2.121 -4.994 -12.153 1.00 95.69 80 SER A N 1
ATOM 627 C CA . SER A 1 80 ? -2.044 -4.245 -13.390 1.00 95.69 80 SER A CA 1
ATOM 628 C C . SER A 1 80 ? -1.255 -2.953 -13.194 1.00 95.69 80 SER A C 1
ATOM 630 O O . SER A 1 80 ? -1.208 -2.365 -12.112 1.00 95.69 80 SER A O 1
ATOM 632 N N . LYS A 1 81 ? -0.623 -2.477 -14.272 1.00 94.12 81 LYS A N 1
ATOM 633 C CA . LYS A 1 81 ? 0.149 -1.226 -14.249 1.00 94.12 81 LYS A CA 1
ATOM 634 C C . LYS A 1 81 ? -0.672 -0.016 -13.759 1.00 94.12 81 LYS A C 1
ATOM 636 O O . LYS A 1 81 ? -0.110 0.766 -12.997 1.00 94.12 81 LYS A O 1
ATOM 641 N N . PRO A 1 82 ? -1.961 0.156 -14.132 1.00 92.50 82 PRO A N 1
ATOM 642 C CA . PRO A 1 82 ? -2.797 1.218 -13.572 1.00 92.50 82 PRO A CA 1
ATOM 643 C C . PRO A 1 82 ? -2.915 1.145 -12.048 1.00 92.50 82 PRO A C 1
ATOM 645 O O . PRO A 1 82 ? -2.744 2.164 -11.388 1.00 92.50 82 PRO A O 1
ATOM 648 N N . VAL A 1 83 ? -3.125 -0.046 -11.479 1.00 92.88 83 VAL A N 1
ATOM 649 C CA . VAL A 1 83 ? -3.213 -0.210 -10.021 1.00 92.88 83 VAL A CA 1
ATOM 650 C C . VAL A 1 83 ? -1.877 0.061 -9.340 1.00 92.88 83 VAL A C 1
ATOM 652 O O . VAL A 1 83 ? -1.861 0.743 -8.321 1.00 92.88 83 VAL A O 1
ATOM 655 N N . LEU A 1 84 ? -0.758 -0.396 -9.912 1.00 93.44 84 LEU A N 1
ATOM 656 C CA . LEU A 1 84 ? 0.571 -0.071 -9.382 1.00 93.44 84 LEU A CA 1
ATOM 657 C C . LEU A 1 84 ? 0.794 1.444 -9.355 1.00 93.44 84 LEU A C 1
ATOM 659 O O . LEU A 1 84 ? 1.108 1.984 -8.301 1.00 93.44 84 LEU A O 1
ATOM 663 N N . LYS A 1 85 ? 0.518 2.146 -10.461 1.00 90.50 85 LYS A N 1
ATOM 664 C CA . LYS A 1 85 ? 0.577 3.617 -10.510 1.00 90.50 85 LYS A CA 1
ATOM 665 C C . LYS A 1 85 ? -0.339 4.268 -9.472 1.00 90.50 85 LYS A C 1
ATOM 667 O O . LYS A 1 85 ? 0.063 5.219 -8.819 1.00 90.50 85 LYS A O 1
ATOM 672 N N . MET A 1 86 ? -1.548 3.738 -9.277 1.00 88.44 86 MET A N 1
ATOM 673 C CA . MET A 1 86 ? -2.473 4.210 -8.240 1.00 88.44 86 MET A CA 1
ATOM 674 C C . MET A 1 86 ? -1.988 3.943 -6.811 1.00 88.44 86 MET A C 1
ATOM 676 O O . MET A 1 86 ? -2.545 4.529 -5.888 1.00 88.44 86 MET A O 1
ATOM 680 N N . MET A 1 87 ? -1.068 3.005 -6.591 1.00 89.62 87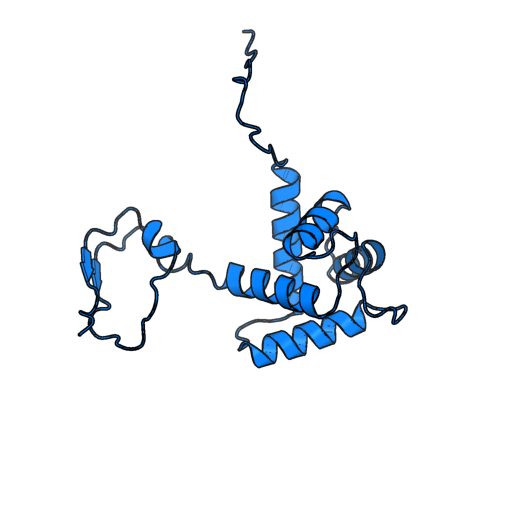 MET A N 1
ATOM 681 C CA . MET A 1 87 ? -0.459 2.758 -5.281 1.00 89.62 87 MET A CA 1
ATOM 682 C C . MET A 1 87 ? 0.758 3.659 -5.070 1.00 89.62 87 MET A C 1
ATOM 684 O O . MET A 1 87 ? 0.879 4.248 -4.005 1.00 89.62 87 MET A O 1
ATOM 688 N N . VAL A 1 88 ? 1.603 3.819 -6.092 1.00 89.38 88 VAL A N 1
ATOM 689 C CA . VAL A 1 88 ? 2.752 4.741 -6.074 1.00 89.38 88 VAL A CA 1
ATOM 690 C C . VAL A 1 88 ? 2.286 6.180 -5.847 1.00 89.38 88 VAL A C 1
ATOM 692 O O . VAL A 1 88 ? 2.715 6.836 -4.904 1.00 89.38 88 VAL A O 1
ATOM 695 N N . ALA A 1 89 ? 1.295 6.636 -6.616 1.00 87.44 89 ALA A N 1
ATOM 696 C CA . ALA A 1 89 ? 0.758 7.990 -6.507 1.00 87.44 89 ALA A CA 1
ATOM 697 C C . ALA A 1 89 ? 0.072 8.301 -5.158 1.00 87.44 89 ALA A C 1
ATOM 699 O O . ALA A 1 89 ? -0.203 9.463 -4.881 1.00 87.44 89 ALA A O 1
ATOM 700 N N . GLU A 1 90 ? -0.238 7.299 -4.320 1.00 83.06 90 GLU A N 1
ATOM 701 C CA . GLU A 1 90 ? -0.755 7.542 -2.959 1.00 83.06 90 GLU A CA 1
ATOM 702 C C . GLU A 1 90 ? 0.328 8.039 -1.993 1.00 83.06 90 GLU A C 1
ATOM 704 O O . GLU A 1 90 ? -0.011 8.596 -0.948 1.00 83.06 90 GLU A O 1
ATOM 709 N N . VAL A 1 91 ? 1.604 7.792 -2.299 1.00 83.81 91 VAL A N 1
ATOM 710 C CA . VAL A 1 91 ? 2.727 8.060 -1.389 1.00 83.81 91 VAL A CA 1
ATOM 711 C C . VAL A 1 91 ? 3.849 8.882 -2.004 1.00 83.81 91 VAL A C 1
ATOM 713 O O . VAL A 1 91 ? 4.605 9.470 -1.233 1.00 83.81 91 VAL A O 1
ATOM 716 N N . SER A 1 92 ? 3.918 8.946 -3.336 1.00 83.12 92 SER A N 1
ATOM 717 C CA . SER A 1 92 ? 4.914 9.733 -4.058 1.00 83.12 92 SER A CA 1
ATOM 718 C C . SER A 1 92 ? 4.777 11.217 -3.719 1.00 83.12 92 SER A C 1
ATOM 720 O O . SER A 1 92 ? 3.705 11.816 -3.865 1.00 83.12 92 SER A O 1
ATOM 722 N N . ASN A 1 93 ? 5.872 11.803 -3.246 1.00 76.69 93 ASN A N 1
ATOM 723 C CA . ASN A 1 93 ? 5.968 13.228 -2.935 1.00 76.69 93 ASN A CA 1
ATOM 724 C C . ASN A 1 93 ? 6.598 14.042 -4.072 1.00 76.69 93 ASN A C 1
ATOM 726 O O . ASN A 1 93 ? 6.402 15.259 -4.135 1.00 76.69 93 ASN A O 1
ATOM 730 N N . ASP A 1 94 ? 7.369 13.395 -4.938 1.00 77.50 94 ASP A N 1
ATOM 731 C CA . ASP A 1 94 ? 8.109 14.010 -6.039 1.00 77.50 94 ASP A CA 1
ATOM 732 C C . ASP A 1 94 ? 7.440 13.804 -7.412 1.00 77.50 94 ASP A C 1
ATOM 734 O O . ASP A 1 94 ? 7.802 14.470 -8.385 1.00 77.50 94 ASP A O 1
ATOM 738 N N . GLY A 1 95 ? 6.402 12.963 -7.469 1.00 76.25 95 GLY A N 1
ATOM 739 C CA . GLY A 1 95 ? 5.618 12.681 -8.666 1.00 76.25 95 GLY A CA 1
ATOM 740 C C . GLY A 1 95 ? 6.298 11.721 -9.638 1.00 76.25 95 GLY A C 1
ATOM 741 O O . GLY A 1 95 ? 5.922 11.706 -10.817 1.00 76.25 95 GLY A O 1
ATOM 742 N N . ASP A 1 96 ? 7.294 10.961 -9.187 1.00 83.44 96 ASP A N 1
ATOM 743 C CA . ASP A 1 96 ? 7.930 9.939 -10.002 1.00 83.44 96 ASP A CA 1
ATOM 744 C C . ASP A 1 96 ? 7.087 8.639 -10.085 1.00 83.44 96 ASP A C 1
ATOM 746 O O . ASP A 1 96 ? 6.043 8.472 -9.450 1.00 83.44 96 ASP A O 1
ATOM 750 N N . ASP A 1 97 ? 7.483 7.733 -10.984 1.00 87.19 97 ASP A N 1
ATOM 751 C CA . ASP A 1 97 ? 6.844 6.417 -11.151 1.00 87.19 97 ASP A CA 1
ATOM 752 C C . ASP A 1 97 ? 7.550 5.342 -10.285 1.00 87.19 97 ASP A C 1
ATOM 754 O O . ASP A 1 97 ? 7.409 4.142 -10.561 1.00 87.19 97 ASP A O 1
ATOM 758 N N . SER A 1 98 ? 8.328 5.754 -9.277 1.00 90.88 98 SER A N 1
ATOM 759 C CA . SER A 1 98 ? 9.084 4.878 -8.382 1.00 90.88 98 SER A CA 1
ATOM 760 C C . SER A 1 98 ? 8.687 5.114 -6.920 1.00 90.88 98 SER A C 1
ATOM 762 O O . SER A 1 98 ? 7.761 5.862 -6.629 1.00 90.88 98 SER A O 1
ATOM 764 N N . VAL A 1 99 ? 9.253 4.338 -5.999 1.00 93.06 99 VAL A N 1
ATOM 765 C CA . VAL A 1 99 ? 8.959 4.462 -4.565 1.00 93.06 99 VAL A CA 1
ATOM 766 C C . VAL A 1 99 ? 10.256 4.297 -3.799 1.00 93.06 99 VAL A C 1
ATOM 768 O O . VAL A 1 99 ? 10.853 3.217 -3.834 1.00 93.06 99 VAL A O 1
ATOM 771 N N . ASP A 1 100 ? 10.687 5.330 -3.085 1.00 94.88 100 ASP A N 1
ATOM 772 C CA . ASP A 1 100 ? 11.842 5.220 -2.193 1.00 94.88 100 ASP A CA 1
ATOM 773 C C . ASP A 1 100 ? 11.504 4.457 -0.891 1.00 94.88 100 ASP A C 1
ATOM 775 O O . ASP A 1 100 ? 10.368 4.037 -0.647 1.00 94.88 100 ASP A O 1
ATOM 779 N N . LEU A 1 101 ? 12.500 4.223 -0.031 1.00 94.19 101 LEU A N 1
ATOM 780 C CA . LEU A 1 101 ? 12.281 3.484 1.217 1.00 94.19 101 LEU A CA 1
ATOM 781 C C . LEU A 1 101 ? 11.286 4.183 2.163 1.00 94.19 101 LEU A C 1
ATOM 783 O O . LEU A 1 101 ? 10.494 3.502 2.821 1.00 94.19 101 LEU A O 1
ATOM 787 N N . ASP A 1 102 ? 11.313 5.511 2.249 1.00 92.62 102 ASP A N 1
ATOM 788 C CA . ASP A 1 102 ? 10.442 6.270 3.146 1.00 92.62 102 ASP A CA 1
ATOM 789 C C . ASP A 1 102 ? 8.997 6.249 2.636 1.00 92.62 102 ASP A C 1
ATOM 791 O O . ASP A 1 102 ? 8.057 6.029 3.408 1.00 92.62 102 ASP A O 1
ATOM 795 N N . GLU A 1 103 ? 8.802 6.420 1.332 1.00 93.50 103 GLU A N 1
ATOM 796 C CA . GLU A 1 103 ? 7.513 6.308 0.654 1.00 93.50 103 GLU A CA 1
ATOM 797 C C . GLU A 1 103 ? 6.960 4.884 0.733 1.00 93.50 103 GLU A C 1
ATOM 799 O O . GLU A 1 103 ? 5.770 4.692 0.998 1.00 93.50 103 GLU A O 1
ATOM 804 N N . TRP A 1 104 ? 7.820 3.872 0.620 1.00 94.44 104 TRP A N 1
ATOM 805 C CA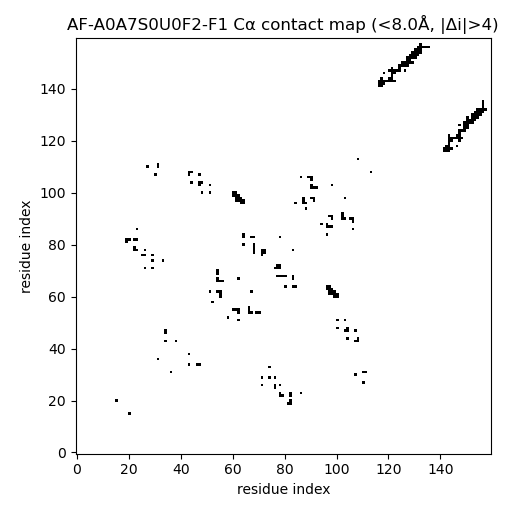 . TRP A 1 104 ? 7.449 2.476 0.824 1.00 94.44 104 TRP A CA 1
ATOM 806 C C . TRP A 1 104 ? 6.982 2.219 2.257 1.00 94.44 104 TRP A C 1
ATOM 808 O O . TRP A 1 104 ? 5.924 1.624 2.4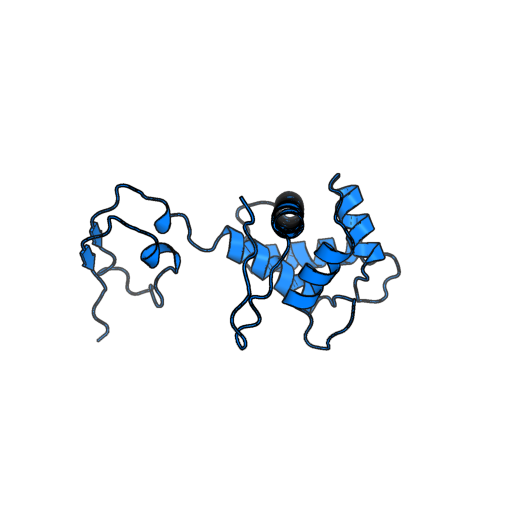72 1.00 94.44 104 TRP A O 1
ATOM 818 N N . ILE A 1 105 ? 7.729 2.693 3.257 1.00 91.88 105 ILE A N 1
ATOM 819 C CA . ILE A 1 105 ? 7.339 2.569 4.667 1.00 91.88 105 ILE A CA 1
ATOM 820 C C . ILE A 1 105 ? 6.016 3.297 4.916 1.00 91.88 105 ILE A C 1
ATOM 822 O O . ILE A 1 105 ? 5.167 2.770 5.638 1.00 91.88 105 ILE A O 1
ATOM 826 N N . ARG A 1 106 ? 5.788 4.464 4.300 1.00 88.56 106 ARG A N 1
ATOM 827 C CA . ARG A 1 106 ? 4.496 5.167 4.360 1.00 88.56 106 ARG A CA 1
ATOM 828 C C . ARG A 1 106 ? 3.381 4.365 3.704 1.00 88.56 106 ARG A C 1
ATOM 830 O O . ARG A 1 106 ? 2.310 4.265 4.293 1.00 88.56 106 ARG A O 1
ATOM 837 N N . LEU A 1 107 ? 3.618 3.753 2.543 1.00 90.38 107 LEU A N 1
ATOM 838 C CA . LEU A 1 107 ? 2.641 2.901 1.863 1.00 90.38 107 LEU A CA 1
ATOM 839 C C . LEU A 1 107 ? 2.254 1.726 2.756 1.00 90.38 107 LEU A C 1
ATOM 841 O O . LEU A 1 107 ? 1.070 1.491 2.991 1.00 90.38 107 LEU A O 1
ATOM 845 N N . ILE A 1 108 ? 3.246 1.029 3.310 1.00 92.00 108 ILE A N 1
ATOM 846 C CA . ILE A 1 108 ? 3.018 -0.088 4.220 1.00 92.00 108 ILE A CA 1
ATOM 847 C C . ILE A 1 108 ? 2.296 0.371 5.481 1.00 92.00 108 ILE A C 1
ATOM 849 O O . ILE A 1 108 ? 1.312 -0.254 5.863 1.00 92.00 108 ILE A O 1
ATOM 853 N N . ASN A 1 109 ? 2.704 1.481 6.092 1.00 86.50 109 ASN A N 1
ATOM 854 C CA . ASN A 1 109 ? 2.005 2.047 7.239 1.00 86.50 109 ASN A CA 1
ATOM 855 C C . ASN A 1 109 ? 0.566 2.435 6.895 1.00 86.50 109 ASN A C 1
ATOM 857 O O . ASN A 1 109 ? -0.314 2.174 7.701 1.00 86.50 109 ASN A O 1
ATOM 861 N N . ASN A 1 110 ? 0.292 3.001 5.721 1.00 83.81 110 ASN A N 1
ATOM 862 C CA . ASN A 1 110 ? -1.061 3.352 5.286 1.00 83.81 110 ASN A CA 1
ATOM 863 C C . ASN A 1 110 ? -1.916 2.114 5.036 1.00 83.81 110 ASN A C 1
ATOM 865 O O . ASN A 1 110 ? -3.105 2.121 5.332 1.00 83.81 110 ASN A O 1
ATOM 869 N N . ILE A 1 111 ? -1.331 1.037 4.513 1.00 84.00 111 ILE A N 1
ATOM 870 C CA . ILE A 1 111 ? -2.031 -0.234 4.347 1.00 84.00 111 ILE A CA 1
ATOM 871 C C . ILE A 1 111 ? -2.284 -0.835 5.735 1.00 84.00 111 ILE A C 1
ATOM 873 O O . ILE A 1 111 ? -3.425 -1.176 6.030 1.00 84.00 111 ILE A O 1
ATOM 877 N N . TYR A 1 112 ? -1.269 -0.908 6.608 1.00 78.38 112 TYR A N 1
ATOM 878 C CA . TYR A 1 112 ? -1.345 -1.510 7.950 1.00 78.38 112 TYR A CA 1
ATOM 879 C C . TYR A 1 112 ? -2.293 -0.758 8.865 1.00 78.38 112 TYR A C 1
ATOM 881 O O . TYR A 1 112 ? -3.182 -1.354 9.462 1.00 78.38 112 TYR A O 1
ATOM 889 N N . ARG A 1 113 ? -2.166 0.567 8.895 1.00 69.88 113 ARG A N 1
ATOM 890 C CA . ARG A 1 113 ? -3.102 1.460 9.566 1.00 69.88 113 ARG A CA 1
ATOM 891 C C . ARG A 1 113 ? -4.442 1.457 8.880 1.00 69.88 113 ARG A C 1
ATOM 893 O O . ARG A 1 113 ? -5.392 1.476 9.611 1.00 69.88 113 ARG A O 1
ATOM 900 N N . GLY A 1 114 ? -4.552 1.362 7.558 1.00 60.16 114 GLY A N 1
ATOM 901 C CA . GLY A 1 114 ? -5.831 1.256 6.846 1.00 60.16 114 GLY A CA 1
ATOM 902 C C . GLY A 1 114 ? -6.596 -0.036 7.154 1.00 60.16 114 GLY A C 1
ATOM 903 O O . GLY A 1 114 ? -7.818 -0.019 7.251 1.00 60.16 114 GLY A O 1
ATOM 904 N N . ALA A 1 115 ? -5.889 -1.152 7.360 1.00 53.81 115 ALA A N 1
ATOM 905 C CA . ALA A 1 115 ? -6.479 -2.401 7.845 1.00 53.81 115 ALA A CA 1
ATOM 906 C C . ALA A 1 115 ? -6.730 -2.381 9.359 1.00 53.81 115 ALA A C 1
ATOM 908 O O . ALA A 1 115 ? -7.623 -3.071 9.842 1.00 53.81 115 ALA A O 1
ATOM 909 N N . GLN A 1 116 ? -5.954 -1.591 10.103 1.00 49.50 116 GLN A N 1
ATOM 910 C CA . GLN A 1 116 ? -6.175 -1.330 11.523 1.00 49.50 116 GLN A CA 1
ATOM 911 C C . GLN A 1 116 ? -7.061 -0.101 11.788 1.00 49.50 116 GLN A C 1
ATOM 913 O O . GLN A 1 116 ? -7.387 0.145 12.947 1.00 49.50 116 GLN A O 1
ATOM 918 N N . ASP A 1 117 ? -7.520 0.622 10.759 1.00 48.84 117 ASP A N 1
ATOM 919 C CA . ASP A 1 117 ? -8.335 1.840 10.846 1.00 48.84 117 ASP A CA 1
ATOM 920 C C . ASP A 1 117 ? -9.786 1.388 10.947 1.00 48.84 117 ASP A C 1
ATOM 922 O O . ASP A 1 117 ? -10.614 1.474 10.046 1.00 48.84 117 ASP A O 1
ATOM 926 N N . TRP A 1 118 ? -10.064 0.832 12.117 1.00 53.41 118 TRP A N 1
ATOM 927 C CA . TRP A 1 118 ? -11.215 1.210 12.916 1.00 53.41 118 TRP A CA 1
ATOM 928 C C . TRP A 1 118 ? -12.602 1.045 12.275 1.00 53.41 118 TRP A C 1
ATOM 930 O O . TRP A 1 118 ? -13.550 1.658 12.752 1.00 53.41 118 TRP A O 1
ATOM 940 N N . GLN A 1 119 ? -12.782 0.134 11.311 1.00 50.38 119 GLN A N 1
ATOM 941 C CA . GLN A 1 119 ? -14.109 -0.406 10.965 1.00 50.38 119 GLN A CA 1
ATOM 942 C C . GLN A 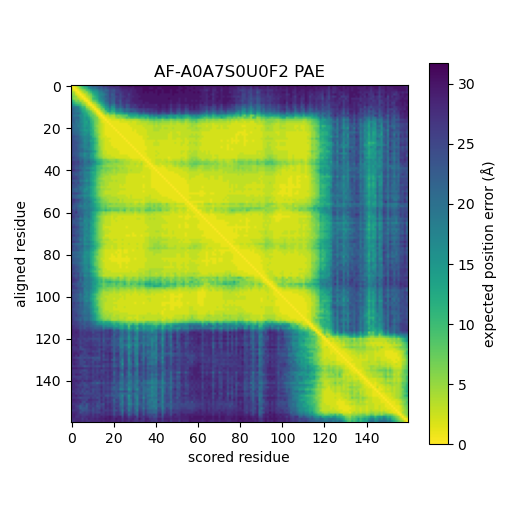1 119 ? -14.720 -1.236 12.106 1.00 50.38 119 GLN A C 1
ATOM 944 O O . GLN A 1 119 ? -15.937 -1.337 12.191 1.00 50.38 119 GLN A O 1
ATOM 949 N N . GLY A 1 120 ? -13.906 -1.741 13.043 1.00 60.91 120 GLY A N 1
ATOM 950 C CA . GLY A 1 120 ? -14.351 -2.645 14.111 1.00 60.91 120 GLY A CA 1
ATOM 951 C C . GLY A 1 120 ? -15.573 -2.154 14.892 1.00 60.91 120 GLY A C 1
ATOM 952 O O . GLY A 1 120 ? -16.554 -2.882 14.995 1.00 60.91 120 GLY A O 1
ATOM 953 N N . VAL A 1 121 ? -15.558 -0.910 15.391 1.00 63.25 121 VAL A N 1
ATOM 954 C CA . VAL A 1 121 ? -16.732 -0.343 16.082 1.00 63.25 121 VAL A CA 1
ATOM 955 C C . VAL A 1 121 ? -17.838 0.052 15.096 1.00 63.25 121 VAL A C 1
ATOM 957 O O . VAL A 1 121 ? -19.009 -0.176 15.381 1.00 63.25 121 VAL A O 1
ATOM 960 N N . GLY A 1 122 ? -17.473 0.571 13.918 1.00 62.53 122 GLY A N 1
ATOM 961 C CA . GLY A 1 122 ? -18.402 1.008 12.866 1.00 62.53 122 GLY A CA 1
ATOM 962 C C . GLY A 1 122 ? -19.234 -0.113 12.244 1.00 62.53 122 GLY A C 1
ATOM 963 O O . GLY A 1 122 ? -20.331 0.120 11.729 1.00 62.53 122 GLY A O 1
ATOM 964 N N . ASP A 1 123 ? -18.746 -1.347 12.329 1.00 69.94 123 ASP A N 1
ATOM 965 C CA . ASP A 1 123 ? -19.448 -2.535 11.866 1.00 69.94 123 ASP A CA 1
ATOM 966 C C . ASP A 1 123 ? -20.400 -3.135 12.889 1.00 69.94 123 ASP A C 1
ATOM 968 O O . ASP A 1 123 ? -21.232 -3.969 12.518 1.00 69.94 123 ASP A O 1
ATOM 972 N N . LEU A 1 124 ? -20.371 -2.665 14.139 1.00 74.12 124 LEU A N 1
ATOM 973 C CA . LEU A 1 124 ? -21.305 -3.099 15.167 1.00 74.12 124 LEU A CA 1
ATOM 974 C C . LEU A 1 124 ? -22.704 -2.563 14.857 1.00 74.12 124 LEU A C 1
ATOM 976 O O . LEU A 1 124 ? -23.118 -1.492 15.299 1.00 74.12 124 LEU A O 1
ATOM 980 N N . LYS A 1 125 ? -23.462 -3.351 14.088 1.00 78.31 125 LYS A N 1
ATOM 981 C CA . LYS A 1 125 ? -24.822 -3.008 13.652 1.00 78.31 125 LYS A CA 1
ATOM 982 C C . LYS A 1 125 ? -25.810 -2.908 14.814 1.00 78.31 125 LYS A C 1
ATOM 984 O O . LYS A 1 125 ? -26.894 -2.383 14.617 1.00 78.31 125 LYS A O 1
ATOM 989 N N . THR A 1 126 ? -25.467 -3.385 16.006 1.00 83.19 126 THR A N 1
ATOM 990 C CA . THR A 1 126 ? -26.339 -3.373 17.192 1.00 83.19 126 THR A CA 1
ATOM 991 C C . THR A 1 126 ? -25.870 -2.424 18.290 1.00 83.19 126 THR A C 1
ATOM 993 O O . THR A 1 126 ? -26.531 -2.323 19.319 1.00 83.19 126 THR A O 1
ATOM 996 N N . LEU A 1 127 ? -24.727 -1.752 18.122 1.00 84.69 127 LEU A N 1
ATOM 997 C CA . LEU A 1 127 ? -24.180 -0.898 19.170 1.00 84.69 127 LEU A CA 1
ATOM 998 C C . LEU A 1 127 ? -25.017 0.380 19.307 1.00 84.69 127 LEU A C 1
ATOM 1000 O O . LEU A 1 127 ? -25.048 1.188 18.384 1.00 84.69 127 LEU A O 1
ATOM 1004 N N . GLU A 1 128 ? -25.651 0.569 20.469 1.00 91.44 128 GLU A N 1
ATOM 1005 C CA . GLU A 1 128 ? -26.478 1.750 20.765 1.00 91.44 128 GLU A CA 1
ATOM 1006 C C . GLU A 1 128 ? -25.854 2.730 21.764 1.00 91.44 128 GLU A C 1
ATOM 1008 O O . GLU A 1 128 ? -26.160 3.922 21.733 1.00 91.44 128 GLU A O 1
ATOM 1013 N N . GLU A 1 129 ? -24.971 2.265 22.644 1.00 90.31 129 GLU A N 1
ATOM 1014 C CA . GLU A 1 129 ? -24.286 3.111 23.620 1.00 90.31 129 GLU A CA 1
ATOM 1015 C C . GLU A 1 129 ? -22.811 2.729 23.709 1.00 90.31 129 GLU A C 1
ATOM 1017 O O . GLU A 1 129 ? -22.470 1.550 23.790 1.00 90.31 129 GLU A O 1
ATOM 1022 N N . LEU A 1 130 ? -21.948 3.742 23.706 1.00 85.25 130 LEU A N 1
ATOM 1023 C CA . LEU A 1 130 ? -20.515 3.612 23.909 1.00 85.25 130 LEU A CA 1
ATOM 1024 C C . LEU A 1 130 ? -20.064 4.628 24.957 1.00 85.25 130 LEU A C 1
ATOM 1026 O O . LEU A 1 130 ? -20.175 5.840 24.762 1.00 85.25 130 LEU A O 1
ATOM 1030 N N . ASP A 1 131 ? -19.553 4.120 26.074 1.00 86.81 131 ASP A N 1
ATOM 1031 C CA . ASP A 1 131 ? -19.000 4.925 27.155 1.00 86.81 131 ASP A CA 1
ATOM 1032 C C . ASP A 1 131 ? -17.481 4.780 27.189 1.00 86.81 131 ASP A C 1
ATOM 1034 O O . ASP A 1 131 ? -16.948 3.704 27.455 1.00 86.81 131 ASP A O 1
ATOM 1038 N N . ILE A 1 132 ? -16.785 5.871 26.882 1.00 83.12 132 ILE A N 1
ATOM 1039 C CA . ILE A 1 132 ? -15.326 5.954 26.939 1.00 83.12 132 ILE A CA 1
ATOM 1040 C C . ILE A 1 132 ? -14.874 7.097 27.845 1.00 83.12 132 ILE A C 1
ATOM 1042 O O . ILE A 1 132 ? -13.737 7.556 27.734 1.00 83.12 132 ILE A O 1
ATOM 1046 N N . SER A 1 133 ? -15.738 7.560 28.755 1.00 84.50 133 SER A N 1
ATOM 1047 C CA . SER A 1 133 ? -15.454 8.742 29.564 1.00 84.50 133 SER A CA 1
ATOM 1048 C C . SER A 1 133 ? -14.331 8.548 30.577 1.00 84.50 133 SER A C 1
ATOM 1050 O O . SER A 1 133 ? -13.705 9.523 30.981 1.00 84.50 133 SER A O 1
ATOM 1052 N N . ASN A 1 134 ? -14.048 7.303 30.957 1.00 84.25 134 ASN A N 1
ATOM 1053 C CA . ASN A 1 134 ? -13.003 6.949 31.913 1.00 84.25 134 ASN A CA 1
ATOM 1054 C C . ASN A 1 134 ? -11.717 6.437 31.237 1.00 84.25 134 ASN A C 1
ATOM 1056 O O . ASN A 1 134 ? -11.063 5.531 31.744 1.00 84.25 134 ASN A O 1
ATOM 1060 N N . ASN A 1 135 ? -11.377 6.982 30.066 1.00 76.19 135 ASN A N 1
ATOM 1061 C CA . ASN A 1 135 ? -10.165 6.625 29.327 1.00 76.19 135 ASN A CA 1
ATOM 1062 C C . ASN A 1 135 ? -9.326 7.885 29.040 1.00 76.19 135 ASN A C 1
ATOM 1064 O O . ASN A 1 135 ? -9.434 8.458 27.952 1.00 76.19 135 ASN A O 1
ATOM 1068 N N . PRO A 1 136 ? -8.496 8.341 29.998 1.00 75.69 136 PRO A N 1
ATOM 1069 C CA . PRO A 1 136 ? -7.773 9.615 29.903 1.00 75.69 136 PRO A CA 1
ATOM 1070 C C . PRO A 1 136 ? -6.726 9.651 28.777 1.00 75.69 136 PRO A C 1
ATOM 1072 O O . PRO A 1 136 ? -6.378 10.725 28.288 1.00 75.69 136 PRO A O 1
ATOM 1075 N N . ASP A 1 137 ? -6.262 8.487 28.319 1.00 76.88 137 ASP A N 1
ATOM 1076 C CA . ASP A 1 137 ? -5.280 8.376 27.238 1.00 76.88 137 ASP A CA 1
ATOM 1077 C C . ASP A 1 137 ? -5.894 8.516 25.833 1.00 76.88 137 ASP A C 1
ATOM 1079 O O . ASP A 1 137 ? -5.164 8.670 24.845 1.00 76.88 137 ASP A O 1
ATOM 1083 N N . ILE A 1 138 ? -7.230 8.502 25.707 1.00 71.00 138 ILE A N 1
ATOM 1084 C CA . ILE A 1 138 ? -7.905 8.666 24.415 1.00 71.00 138 ILE A CA 1
ATOM 1085 C C . ILE A 1 138 ? -7.841 10.134 23.990 1.00 71.00 138 ILE A C 1
ATOM 1087 O O . ILE A 1 138 ? -8.621 10.987 24.409 1.00 71.00 138 ILE A O 1
ATOM 1091 N N . LYS A 1 139 ? -6.900 10.428 23.091 1.00 71.75 139 LYS A N 1
ATOM 1092 C CA . LYS A 1 139 ? -6.694 11.777 22.540 1.00 71.75 139 LYS A CA 1
ATOM 1093 C C . LYS A 1 139 ? -7.555 12.073 21.313 1.00 71.75 139 LYS A C 1
ATOM 1095 O O . LYS A 1 139 ? -7.771 13.245 21.000 1.00 71.75 139 LYS A O 1
ATOM 1100 N N . ARG A 1 140 ? -7.993 11.037 20.589 1.00 69.44 140 ARG A N 1
ATOM 1101 C CA . ARG A 1 140 ? -8.770 11.128 19.341 1.00 69.44 140 ARG A CA 1
ATOM 1102 C C . ARG A 1 140 ? -9.725 9.944 19.230 1.00 69.44 140 ARG A C 1
ATOM 1104 O O . ARG A 1 140 ? -9.380 8.844 19.650 1.00 69.44 140 ARG A O 1
ATOM 1111 N N . LEU A 1 141 ? -10.903 10.187 18.660 1.00 69.88 141 LEU A N 1
ATOM 1112 C CA . LEU A 1 141 ? -11.904 9.150 18.426 1.00 69.88 141 LEU A CA 1
ATOM 1113 C C . LEU A 1 141 ? -11.654 8.391 17.129 1.00 69.88 141 LEU A C 1
ATOM 1115 O O . LEU A 1 141 ? -11.147 8.985 16.172 1.00 69.88 141 LEU A O 1
ATOM 1119 N N . PRO A 1 142 ? -12.073 7.117 17.076 1.00 67.00 142 PRO A N 1
ATOM 1120 C CA . PRO A 1 142 ? -11.980 6.350 15.862 1.00 67.00 142 PRO A CA 1
ATOM 1121 C C . PRO A 1 142 ? -12.917 6.793 14.757 1.00 67.00 142 PRO A C 1
ATOM 1123 O O . PRO A 1 142 ? -14.092 7.031 15.008 1.00 67.00 142 PRO A O 1
ATOM 1126 N N . TYR A 1 143 ? -12.410 6.852 13.519 1.00 57.44 143 TYR A N 1
ATOM 1127 C CA . TYR A 1 143 ? -13.198 7.268 12.355 1.00 57.44 143 TYR A CA 1
ATOM 1128 C C . TYR A 1 143 ? -14.454 6.402 12.175 1.00 57.44 143 TYR A C 1
ATOM 1130 O O . TYR A 1 143 ? -15.541 6.926 11.936 1.00 57.44 143 TYR A O 1
ATOM 1138 N N . GLY A 1 144 ? -14.351 5.086 12.401 1.00 67.88 144 GLY A N 1
ATOM 1139 C CA . GLY A 1 144 ? -15.501 4.187 12.293 1.00 67.88 144 GLY A CA 1
ATOM 1140 C C . GLY A 1 144 ? -16.596 4.400 13.335 1.00 67.88 144 GLY A C 1
ATOM 1141 O O . GLY A 1 144 ? -17.701 3.915 13.121 1.00 67.88 144 GLY A O 1
ATOM 1142 N N . ILE A 1 145 ? -16.376 5.183 14.400 1.00 76.00 145 ILE A N 1
ATOM 1143 C CA . ILE A 1 145 ? -17.460 5.571 15.320 1.00 76.00 145 ILE A CA 1
ATOM 1144 C C . ILE A 1 145 ? -18.561 6.350 14.584 1.00 76.00 145 ILE A C 1
ATOM 1146 O O . ILE A 1 145 ? -19.735 6.228 14.919 1.00 76.00 145 ILE A O 1
ATOM 1150 N N . GLY A 1 146 ? -18.188 7.097 13.535 1.00 67.88 146 GLY A N 1
ATOM 1151 C CA . GLY A 1 146 ? -19.120 7.817 12.668 1.00 67.88 146 GLY A CA 1
ATOM 1152 C C . GLY A 1 146 ? -19.912 6.908 11.724 1.00 67.88 146 GLY A C 1
ATOM 1153 O O . GLY A 1 146 ? -20.864 7.363 11.098 1.00 67.88 146 GLY A O 1
ATOM 1154 N N . LEU A 1 147 ? -19.546 5.626 11.625 1.00 71.06 147 LEU A N 1
ATOM 1155 C CA . LEU A 1 147 ? -20.220 4.629 10.789 1.00 71.06 147 LEU A CA 1
ATOM 1156 C C . LEU A 1 147 ? -21.227 3.771 11.578 1.00 71.06 147 LEU A C 1
ATOM 1158 O O . LEU A 1 147 ? -22.015 3.042 10.967 1.00 71.06 147 LEU A O 1
ATOM 1162 N N . CYS A 1 148 ? -21.259 3.878 12.913 1.00 80.38 148 CYS A N 1
ATOM 1163 C CA . CYS A 1 148 ? -22.212 3.177 13.773 1.00 80.38 148 CYS A CA 1
ATOM 1164 C C . CYS A 1 148 ? -23.639 3.722 13.585 1.00 80.38 148 CYS A C 1
ATOM 1166 O O . CYS A 1 148 ? -24.086 4.599 14.322 1.00 80.38 148 CYS A O 1
ATOM 1168 N N . LYS A 1 149 ? -24.393 3.178 12.621 1.00 80.31 149 LYS A N 1
ATOM 1169 C CA . LYS A 1 149 ? -25.744 3.669 12.272 1.00 80.31 149 LYS A CA 1
ATOM 1170 C C . LYS A 1 149 ? -26.762 3.631 13.419 1.00 80.31 149 LYS A C 1
ATOM 1172 O O . LYS A 1 149 ? -27.741 4.366 13.366 1.00 80.31 149 LYS A O 1
ATOM 1177 N N . ASN A 1 150 ? -26.541 2.779 14.421 1.00 85.06 150 ASN A N 1
ATOM 1178 C CA . ASN A 1 150 ? -27.451 2.593 15.553 1.00 85.06 150 ASN A CA 1
ATOM 1179 C C . ASN A 1 150 ? -26.928 3.179 16.871 1.00 85.06 150 ASN A C 1
ATOM 1181 O O . ASN A 1 150 ? -27.611 3.057 17.886 1.00 85.06 150 ASN A O 1
ATOM 1185 N N . LEU A 1 151 ? -25.767 3.847 16.868 1.00 87.06 151 LEU A N 1
ATOM 1186 C CA . LEU A 1 151 ? -25.207 4.455 18.073 1.00 87.06 151 LEU A CA 1
ATOM 1187 C C . LEU A 1 151 ? -26.025 5.691 18.466 1.00 87.06 151 LEU A C 1
ATOM 1189 O O . LEU A 1 151 ? -26.074 6.681 17.742 1.00 87.06 151 LEU A O 1
ATOM 1193 N N . LYS A 1 152 ? -26.667 5.628 19.634 1.00 90.62 152 LYS A N 1
ATOM 1194 C CA . LYS A 1 152 ? -27.540 6.673 20.190 1.00 90.62 152 LYS A CA 1
ATOM 1195 C C . LYS A 1 152 ? -26.852 7.487 21.281 1.00 90.62 152 LYS A C 1
ATOM 1197 O O . LYS A 1 152 ? -27.204 8.644 21.491 1.00 90.62 152 LYS A O 1
ATOM 1202 N N . ARG A 1 153 ? -25.909 6.886 22.014 1.00 89.06 153 ARG A N 1
ATOM 1203 C CA . ARG A 1 153 ? -25.203 7.530 23.132 1.00 89.06 153 ARG A CA 1
ATOM 1204 C C . ARG A 1 153 ? -23.697 7.325 23.018 1.00 89.06 153 ARG A C 1
ATOM 1206 O O . ARG A 1 153 ? -23.231 6.192 22.988 1.00 89.06 153 ARG A O 1
ATOM 1213 N N . LEU A 1 154 ? -22.945 8.423 23.002 1.00 88.94 154 LEU A N 1
ATOM 1214 C CA . LEU A 1 154 ? -21.485 8.426 23.084 1.00 88.94 154 LEU A CA 1
ATOM 1215 C C . LEU A 1 154 ? -21.057 9.314 24.253 1.00 88.94 154 LEU A C 1
ATOM 1217 O O . LEU A 1 154 ? -21.278 10.524 24.216 1.00 88.94 154 LEU A O 1
ATOM 1221 N N . LYS A 1 155 ? -20.458 8.724 25.289 1.00 87.44 155 LYS A N 1
ATOM 1222 C CA . LYS A 1 155 ? -19.937 9.473 26.440 1.00 87.44 155 LYS A CA 1
ATOM 1223 C C . LYS A 1 155 ? -18.433 9.637 26.308 1.00 87.44 155 LYS A C 1
ATOM 1225 O O . LYS A 1 155 ? -17.694 8.657 26.233 1.00 87.44 155 LYS A O 1
ATOM 1230 N N . LEU A 1 156 ? -18.000 10.893 26.277 1.00 83.12 156 LEU A N 1
ATOM 1231 C CA . LEU A 1 156 ? -16.600 11.293 26.200 1.00 83.12 156 LEU A CA 1
ATOM 1232 C C . LEU A 1 156 ? -16.159 11.864 27.543 1.00 83.12 156 LEU A C 1
ATOM 1234 O O . LEU A 1 156 ? -16.954 12.489 28.246 1.00 83.12 156 LEU A O 1
ATOM 1238 N N . GLY A 1 157 ? -14.895 11.648 27.896 1.00 76.62 157 GLY A N 1
ATOM 1239 C CA . GLY A 1 157 ? -14.323 12.209 29.114 1.00 76.62 157 GLY A CA 1
ATOM 1240 C C . GLY A 1 157 ? -14.244 13.725 28.984 1.00 76.62 157 GLY A C 1
ATOM 1241 O O . GLY A 1 157 ? -13.919 14.238 27.909 1.00 76.62 157 GLY A O 1
ATOM 1242 N N . GLN A 1 158 ? -14.554 14.453 30.055 1.00 60.91 158 GLN A N 1
ATOM 1243 C CA . GLN A 1 158 ? -14.311 15.890 30.065 1.00 60.91 158 GLN A CA 1
ATOM 1244 C C . GLN A 1 158 ? -12.803 16.133 30.089 1.00 60.91 158 GLN A C 1
ATOM 1246 O O . GLN A 1 158 ? -12.095 15.620 30.954 1.00 60.91 158 GLN A O 1
ATOM 1251 N N . LYS A 1 159 ? -12.309 16.917 29.127 1.00 53.97 159 LYS A N 1
ATOM 1252 C CA . LYS A 1 159 ? -10.999 17.547 29.276 1.00 53.97 159 LYS A CA 1
ATOM 1253 C C . LYS A 1 159 ? -11.148 18.628 30.343 1.00 53.97 159 LYS A C 1
ATOM 1255 O O . LYS A 1 159 ? -11.968 19.526 30.159 1.00 53.97 159 LYS A O 1
ATOM 1260 N N . HIS A 1 160 ? -10.400 18.503 31.434 1.00 47.12 160 HIS A N 1
ATOM 1261 C CA . HIS A 1 160 ? -10.065 19.650 32.273 1.00 47.12 160 HIS A CA 1
ATOM 1262 C C . HIS A 1 160 ? -9.053 20.541 31.552 1.00 47.12 160 HIS A C 1
ATOM 1264 O O . HIS A 1 160 ? -8.208 19.984 30.809 1.00 47.12 160 HIS A O 1
#